Protein AF-A0A6G2V9E6-F1 (afdb_monomer_lite)

Foldseek 3Di:
DQFDDDPPDPDDRVVSNVVSVVVCVVVVVDDPPD

Radius of gyration: 10.42 Å; chains: 1; bounding box: 29×15×22 Å

Structure (mmCIF, N/CA/C/O backbone):
data_AF-A0A6G2V9E6-F1
#
_entry.id   AF-A0A6G2V9E6-F1
#
loop_
_atom_site.group_PDB
_atom_site.id
_atom_site.type_symbol
_atom_site.label_atom_id
_atom_site.label_alt_id
_atom_site.label_comp_id
_atom_site.label_asym_id
_atom_site.label_entity_id
_atom_site.label_seq_id
_atom_site.pdbx_PDB_ins_code
_atom_site.Cartn_x
_atom_site.Cartn_y
_atom_site.Cartn_z
_atom_site.occupancy
_atom_site.B_iso_or_equiv
_atom_site.auth_seq_id
_atom_site.auth_comp_id
_atom_site.auth_asym_id
_atom_site.auth_atom_id
_atom_site.pdbx_PDB_model_num
ATOM 1 N N . MET A 1 1 ? -3.252 4.914 -10.384 1.00 53.75 1 MET A N 1
ATOM 2 C CA . MET A 1 1 ? -3.142 5.222 -8.940 1.00 53.75 1 MET A CA 1
ATOM 3 C C . MET A 1 1 ? -2.603 3.985 -8.246 1.00 53.75 1 MET A C 1
ATOM 5 O O . MET A 1 1 ? -3.220 2.939 -8.391 1.00 53.75 1 MET A O 1
ATOM 9 N N . LEU A 1 2 ? -1.450 4.098 -7.577 1.00 63.81 2 LEU A N 1
AT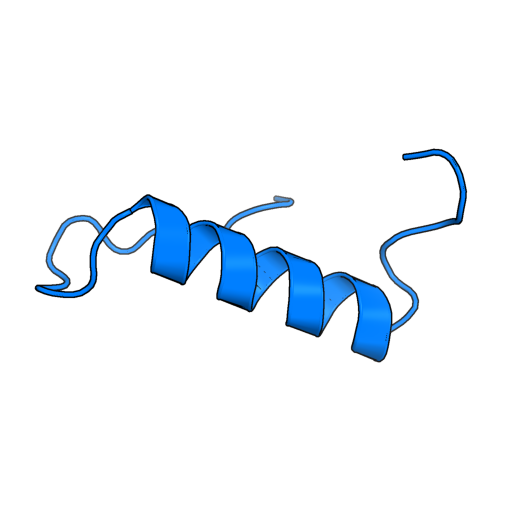OM 10 C CA . LEU A 1 2 ? -0.692 2.969 -7.006 1.00 63.81 2 LEU A CA 1
ATOM 11 C C . LEU A 1 2 ? -1.430 2.237 -5.870 1.00 63.81 2 LEU A C 1
ATOM 13 O O . LEU A 1 2 ? -1.196 1.054 -5.646 1.00 63.81 2 LEU A O 1
ATOM 17 N N . PHE A 1 3 ? -2.369 2.910 -5.199 1.00 73.81 3 PHE A N 1
ATOM 18 C CA . PHE A 1 3 ? -3.118 2.350 -4.077 1.00 73.81 3 PHE A CA 1
ATOM 19 C C . PHE A 1 3 ? -4.615 2.591 -4.264 1.00 73.81 3 PHE A C 1
ATO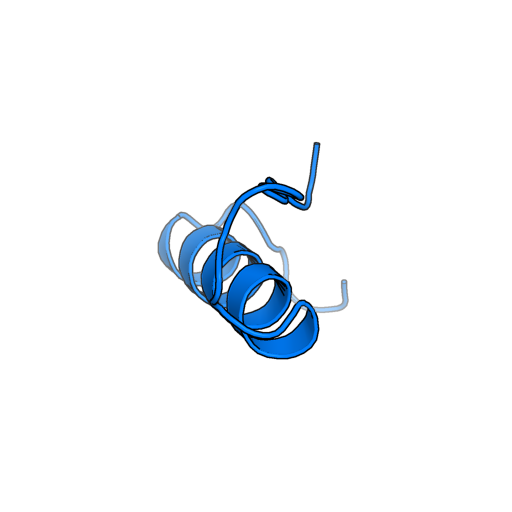M 21 O O . PHE A 1 3 ? -5.046 3.724 -4.485 1.00 73.81 3 PHE A O 1
ATOM 28 N N . ARG A 1 4 ? -5.414 1.524 -4.175 1.00 80.00 4 ARG A N 1
ATOM 29 C CA . ARG A 1 4 ? -6.861 1.611 -3.964 1.00 80.00 4 ARG A CA 1
ATOM 30 C C . ARG A 1 4 ? -7.121 1.391 -2.482 1.00 80.00 4 ARG A C 1
ATOM 32 O O . ARG A 1 4 ? -6.934 0.287 -1.986 1.00 80.00 4 ARG A O 1
ATOM 39 N N . VAL A 1 5 ? -7.532 2.455 -1.805 1.00 87.69 5 VAL A N 1
ATOM 40 C CA . VAL A 1 5 ? -7.905 2.430 -0.391 1.00 87.69 5 VAL A CA 1
ATOM 41 C C . VAL A 1 5 ? -9.411 2.607 -0.303 1.00 87.69 5 VAL A C 1
ATOM 43 O O . VAL A 1 5 ? -9.957 3.531 -0.907 1.00 87.69 5 VAL A O 1
ATOM 46 N N . ASP A 1 6 ? -10.065 1.727 0.442 1.00 90.50 6 ASP A N 1
ATOM 47 C CA . ASP A 1 6 ? -11.457 1.879 0.833 1.00 90.50 6 ASP A CA 1
ATOM 48 C C . ASP A 1 6 ? -11.514 2.377 2.288 1.00 90.50 6 ASP A C 1
ATOM 50 O O . ASP A 1 6 ? -11.206 1.621 3.216 1.00 90.50 6 ASP A O 1
ATOM 54 N N . PRO A 1 7 ? -11.888 3.649 2.514 1.00 87.75 7 PRO A N 1
ATOM 55 C CA . PRO A 1 7 ? -11.961 4.221 3.854 1.00 87.75 7 PRO A CA 1
ATOM 56 C C . PRO A 1 7 ? -13.142 3.676 4.667 1.00 87.75 7 PRO A C 1
ATOM 58 O O . PRO A 1 7 ? -13.193 3.899 5.873 1.00 87.75 7 PRO A O 1
ATOM 61 N N . THR A 1 8 ? -14.091 2.981 4.028 1.00 95.12 8 THR A N 1
ATOM 62 C CA . THR A 1 8 ? -15.210 2.322 4.718 1.00 95.12 8 THR A CA 1
ATOM 63 C C . THR A 1 8 ? -14.875 0.904 5.177 1.00 95.12 8 THR A C 1
ATOM 65 O O . THR A 1 8 ? -15.618 0.313 5.961 1.00 95.12 8 THR A O 1
ATOM 68 N N . SER A 1 9 ? -13.735 0.371 4.733 1.00 92.12 9 SER A N 1
ATOM 69 C CA . SER A 1 9 ? -13.284 -0.968 5.079 1.00 92.12 9 SER A CA 1
ATOM 70 C C . SER A 1 9 ? -12.846 -1.053 6.538 1.00 92.12 9 SER A C 1
ATOM 72 O O . SER A 1 9 ? -12.133 -0.191 7.048 1.00 92.12 9 SER A O 1
ATOM 74 N N . THR A 1 10 ? -13.186 -2.160 7.194 1.00 94.69 10 THR A N 1
ATOM 75 C CA . THR A 1 10 ? -12.655 -2.502 8.522 1.00 94.69 10 THR A CA 1
ATOM 76 C C . THR A 1 10 ? -11.220 -3.032 8.461 1.00 94.69 10 THR A C 1
ATOM 78 O O . THR A 1 10 ? -10.613 -3.290 9.500 1.00 94.69 10 THR A O 1
ATOM 81 N N . VAL A 1 11 ? -10.677 -3.247 7.258 1.00 94.75 11 VAL A N 1
ATOM 82 C CA . VAL A 1 11 ? -9.305 -3.714 7.057 1.00 94.75 11 VAL A CA 1
ATOM 83 C C . VAL A 1 11 ? -8.332 -2.573 7.374 1.00 94.75 11 VAL A C 1
ATOM 85 O O . VAL A 1 11 ? -8.488 -1.475 6.829 1.00 94.75 11 VAL A O 1
ATOM 88 N N . PRO A 1 12 ? -7.298 -2.808 8.203 1.00 95.12 12 PRO A N 1
ATOM 89 C CA . PRO A 1 12 ? -6.295 -1.795 8.502 1.00 95.12 12 PRO A CA 1
ATOM 90 C C . PRO A 1 12 ? -5.664 -1.219 7.232 1.00 95.12 12 PRO A C 1
ATOM 92 O O . PRO A 1 12 ? -5.327 -1.959 6.308 1.00 95.12 12 PRO A O 1
ATOM 95 N N . LEU A 1 13 ? -5.438 0.098 7.208 1.00 92.81 13 LEU A N 1
ATOM 96 C CA . LEU A 1 13 ? -4.885 0.806 6.046 1.00 92.81 13 LEU A CA 1
ATOM 97 C C . LEU A 1 13 ? -3.597 0.158 5.513 1.00 92.81 13 LEU A C 1
ATOM 99 O O . LEU A 1 13 ? -3.444 -0.014 4.306 1.00 92.81 13 LEU A O 1
ATOM 103 N N . GLY A 1 14 ? -2.690 -0.238 6.412 1.00 93.94 14 GLY A N 1
ATOM 104 C CA . GLY A 1 14 ? -1.440 -0.897 6.032 1.00 93.94 14 GLY A CA 1
ATOM 105 C C . GLY A 1 14 ? -1.661 -2.205 5.269 1.00 93.94 14 GLY A C 1
ATOM 106 O O . GLY A 1 14 ? -0.926 -2.494 4.328 1.00 93.94 14 GLY A O 1
ATOM 107 N N . ASP A 1 15 ? -2.708 -2.957 5.608 1.00 95.44 15 ASP A N 1
ATOM 108 C CA . ASP A 1 15 ? -3.019 -4.218 4.938 1.00 95.44 15 ASP A CA 1
ATOM 109 C C . ASP A 1 15 ? -3.648 -3.989 3.554 1.00 95.44 15 ASP A C 1
ATOM 111 O O . ASP A 1 15 ? -3.287 -4.662 2.587 1.00 95.44 15 ASP A O 1
ATOM 115 N N . GLN A 1 16 ? -4.484 -2.952 3.415 1.00 94.69 16 GLN A N 1
ATOM 116 C CA . GLN A 1 16 ? -5.012 -2.519 2.114 1.00 94.69 16 GLN A CA 1
ATOM 117 C C . GLN A 1 16 ? -3.888 -2.084 1.158 1.00 94.69 16 GLN A C 1
ATOM 119 O O . GLN A 1 16 ? -3.866 -2.467 -0.016 1.00 94.69 16 GLN A O 1
ATOM 124 N N . ILE A 1 17 ? -2.916 -1.322 1.670 1.00 93.38 17 ILE A N 1
ATOM 125 C CA . ILE A 1 17 ? -1.727 -0.901 0.919 1.00 93.38 17 ILE A CA 1
ATOM 126 C C . ILE A 1 17 ? -0.900 -2.124 0.522 1.00 93.38 17 ILE A C 1
ATOM 128 O O . ILE A 1 17 ? -0.580 -2.289 -0.655 1.00 93.38 17 ILE A O 1
ATOM 132 N N . ALA A 1 18 ? -0.606 -3.018 1.469 1.00 93.75 18 ALA A N 1
ATOM 133 C CA . ALA A 1 18 ? 0.170 -4.224 1.199 1.00 93.75 18 ALA A CA 1
ATOM 134 C C . ALA A 1 18 ? -0.506 -5.118 0.147 1.00 93.75 18 ALA A C 1
ATOM 136 O O . ALA A 1 18 ? 0.171 -5.681 -0.714 1.00 93.75 18 ALA A O 1
ATOM 137 N N . ALA A 1 19 ? -1.838 -5.219 0.162 1.00 93.38 19 ALA A N 1
ATOM 138 C CA . ALA A 1 19 ? -2.596 -5.930 -0.862 1.00 93.38 19 ALA A CA 1
ATOM 139 C C . ALA A 1 19 ? -2.453 -5.282 -2.250 1.00 93.38 19 ALA A C 1
ATOM 141 O O . ALA A 1 19 ? -2.237 -5.999 -3.230 1.00 93.38 19 ALA A O 1
ATOM 142 N N . CYS A 1 20 ? -2.511 -3.949 -2.340 1.00 92.12 20 CYS A N 1
ATOM 143 C CA . CYS A 1 20 ? -2.282 -3.226 -3.595 1.00 92.12 20 CYS A CA 1
ATOM 144 C C . CYS A 1 20 ? -0.868 -3.457 -4.142 1.00 92.12 20 CYS A C 1
ATOM 146 O O . CYS A 1 20 ? -0.727 -3.757 -5.325 1.00 92.12 20 CYS A O 1
ATOM 148 N N . VAL A 1 21 ? 0.161 -3.389 -3.290 1.00 91.44 21 VAL A N 1
ATOM 149 C CA . VAL A 1 21 ? 1.559 -3.629 -3.694 1.00 91.44 21 VAL A CA 1
ATOM 150 C C . VAL A 1 21 ? 1.749 -5.060 -4.182 1.00 91.44 21 VAL A C 1
ATOM 152 O O . VAL A 1 21 ? 2.271 -5.268 -5.272 1.00 91.44 21 VAL A O 1
ATOM 155 N N . ARG A 1 22 ? 1.277 -6.058 -3.422 1.00 93.06 22 ARG A N 1
ATOM 156 C CA . ARG A 1 22 ? 1.360 -7.472 -3.828 1.00 93.06 22 ARG A CA 1
ATOM 157 C C . ARG A 1 22 ? 0.718 -7.705 -5.192 1.00 93.06 22 ARG A C 1
ATOM 159 O O . ARG A 1 22 ? 1.286 -8.423 -6.010 1.00 93.06 22 ARG A O 1
ATOM 166 N N . ARG A 1 23 ? -0.433 -7.076 -5.454 1.00 92.31 23 ARG A N 1
ATOM 167 C CA . ARG A 1 23 ? -1.069 -7.118 -6.774 1.00 92.31 23 ARG A CA 1
ATOM 168 C C . ARG A 1 23 ? -0.194 -6.455 -7.837 1.00 92.31 23 ARG A C 1
ATOM 170 O O . ARG A 1 23 ? 0.034 -7.070 -8.864 1.00 92.31 23 ARG A O 1
ATOM 177 N N . ALA A 1 24 ? 0.311 -5.246 -7.599 1.00 91.38 24 ALA A N 1
ATOM 178 C CA . ALA A 1 24 ? 1.141 -4.532 -8.570 1.00 91.38 24 ALA A CA 1
ATOM 179 C C . ALA A 1 24 ? 2.412 -5.313 -8.947 1.00 91.38 24 ALA A C 1
ATOM 181 O O . ALA A 1 24 ? 2.787 -5.337 -10.116 1.00 91.38 24 ALA A O 1
ATOM 182 N N . VAL A 1 25 ? 3.031 -5.999 -7.984 1.00 91.25 25 VAL A N 1
ATOM 183 C CA . VAL A 1 25 ? 4.165 -6.903 -8.230 1.00 91.25 25 VAL A CA 1
ATOM 184 C C . VAL A 1 25 ? 3.734 -8.108 -9.069 1.00 91.25 25 VAL A C 1
ATOM 186 O O . VAL A 1 25 ? 4.399 -8.436 -10.046 1.00 91.25 25 VAL A O 1
ATOM 189 N N . ALA A 1 26 ? 2.614 -8.751 -8.726 1.00 93.00 26 ALA A N 1
ATOM 190 C CA . ALA A 1 26 ? 2.107 -9.911 -9.464 1.00 93.00 26 ALA A CA 1
ATOM 191 C C . ALA A 1 26 ? 1.697 -9.575 -10.912 1.00 93.00 26 ALA A C 1
ATOM 193 O O . ALA A 1 26 ? 1.917 -10.382 -11.810 1.00 93.00 26 ALA A O 1
ATOM 194 N N . ASP A 1 27 ? 1.143 -8.382 -11.140 1.00 92.06 27 ASP A N 1
ATOM 195 C CA . ASP A 1 27 ? 0.793 -7.852 -12.464 1.00 92.06 27 ASP A CA 1
ATOM 196 C C . ASP A 1 27 ? 2.016 -7.314 -13.242 1.00 92.06 27 ASP A C 1
ATOM 198 O O . ASP A 1 27 ? 1.882 -6.908 -14.395 1.00 92.06 27 ASP A O 1
ATOM 202 N N . GLY A 1 28 ? 3.209 -7.269 -12.634 1.00 90.94 28 GLY A N 1
ATOM 203 C CA . GLY A 1 28 ? 4.409 -6.681 -13.247 1.00 90.94 28 GLY A CA 1
ATOM 204 C C . GLY A 1 28 ? 4.336 -5.159 -13.431 1.00 90.94 28 GLY A C 1
ATOM 205 O O . GLY A 1 28 ? 5.149 -4.578 -14.143 1.00 90.94 28 GLY A O 1
ATOM 206 N N . ALA A 1 29 ? 3.367 -4.506 -12.789 1.00 89.75 29 ALA A N 1
ATOM 207 C CA . ALA A 1 29 ? 3.171 -3.061 -12.827 1.00 89.75 29 ALA A CA 1
ATOM 208 C C . ALA A 1 29 ? 4.097 -2.302 -11.859 1.00 89.75 29 ALA A C 1
ATOM 210 O O . ALA A 1 29 ? 4.198 -1.081 -11.955 1.00 89.75 29 ALA A O 1
ATOM 211 N N . ALA A 1 30 ? 4.750 -3.010 -10.930 1.00 87.94 30 ALA A N 1
ATOM 212 C CA . ALA A 1 30 ? 5.780 -2.475 -10.043 1.00 87.94 30 ALA A CA 1
ATOM 213 C C . ALA A 1 30 ? 7.174 -2.924 -10.530 1.00 87.94 30 ALA A C 1
ATOM 215 O O . ALA A 1 30 ? 7.528 -4.094 -10.344 1.00 87.94 30 ALA A O 1
ATOM 216 N N . PRO A 1 31 ? 7.954 -2.044 -11.185 1.00 85.00 31 PRO A N 1
ATOM 217 C CA . PRO A 1 31 ? 9.308 -2.370 -11.604 1.00 85.00 31 PRO A CA 1
ATOM 218 C C . PRO A 1 31 ? 10.248 -2.470 -10.391 1.00 85.00 31 PRO A C 1
ATOM 220 O O . PRO A 1 31 ? 10.031 -1.816 -9.372 1.00 85.00 31 PRO A O 1
ATOM 223 N N . PRO A 1 32 ? 11.317 -3.276 -10.480 1.00 85.00 32 PRO A N 1
ATOM 224 C CA . PRO A 1 32 ? 12.310 -3.356 -9.419 1.00 85.00 32 PRO A CA 1
ATOM 225 C C . PRO A 1 32 ? 12.989 -1.998 -9.198 1.00 85.00 32 PRO A C 1
ATOM 227 O O . PRO A 1 32 ? 13.452 -1.372 -10.151 1.00 85.00 32 PRO A O 1
ATOM 230 N N . GLY A 1 33 ? 13.098 -1.589 -7.933 1.00 83.19 33 GLY A N 1
ATOM 231 C CA . GLY A 1 33 ? 13.724 -0.323 -7.535 1.00 83.19 33 GLY A CA 1
ATOM 232 C C . GLY A 1 33 ? 12.748 0.828 -7.277 1.00 83.19 33 GLY A C 1
ATOM 233 O O . GLY A 1 33 ? 13.209 1.894 -6.878 1.00 83.19 33 GLY A O 1
ATOM 234 N N . GLU A 1 34 ? 11.446 0.602 -7.466 1.00 66.62 34 GLU A N 1
ATOM 235 C CA . GLU A 1 34 ? 10.351 1.470 -7.004 1.00 66.62 34 GLU A CA 1
ATOM 236 C C . GLU A 1 34 ? 9.784 0.995 -5.653 1.00 66.62 34 GLU A C 1
ATOM 238 O O . GLU A 1 34 ? 9.724 -0.241 -5.432 1.00 66.62 34 GLU A O 1
#

pLDDT: mean 87.99, std 9.6, range [53.75, 95.44]

Sequence (34 aa):
MLFRVDPTSTVPLGDQIAACVRRAVADGAAPPGE

Secondary structure (DSSP, 8-state):
------TT-SS-HHHHHHHHHHHHHHTT-S-TT-

=== Feature glossary ===
The record interleaves many kinds of information about one protein. Here is each kind framed as the question it answers.

Q: What are the backbone torsion angles?
A: φ (phi) and ψ (psi) are the two rotatable backbone dihedrals per residue: φ is the C(i-1)–N–Cα–C torsion, ψ is the N–Cα–C–N(i+1) torsion, both in degrees on (−18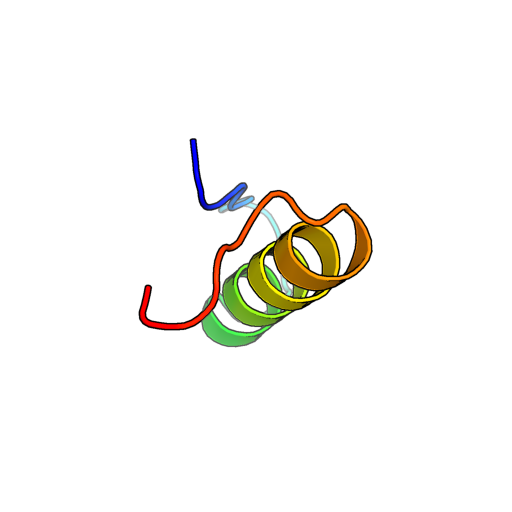0°, 180°]. α-helical residues cluster near (−60°, −45°); β-strand residues near (−120°, +130°). A Ramachandran plot is simply a scatter of (φ, ψ) for every residue.

Q: What is the amino-acid chain?
A: This is the polypeptide sequence — one letter per residue, N-terminus first. Length ranges from a few dozen residues for small domains to over a thousand for large multi-domain proteins.

Q: How mobile is each atom in the crystal?
A: For experimental (PDB) structures, the B-factor (temperature factor) quantifies the positional spread of each atom in the crystal — a combinati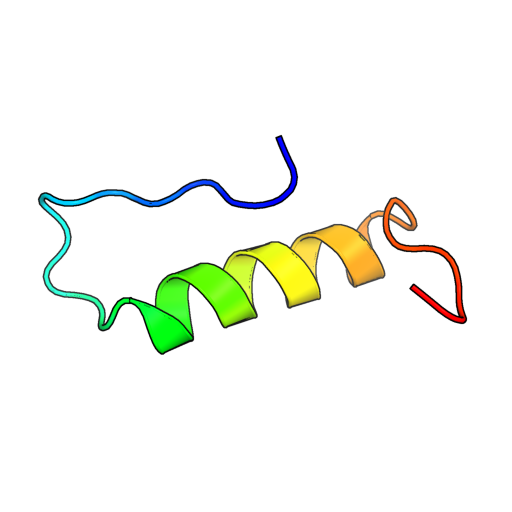on of thermal vibration and static disorder — in units of Å². High B-factors mark flexible loops or poorly resolved regions; low B-factors mark the rigid, well-ordered core.

Q: Are the domains correctly placed relative to each other?
A: Predicted Aligned Error (PAE) is an AlphaFold confidence matrix: entry (i, j) is the expected error in the position of residue j, in ångströms, when the prediction 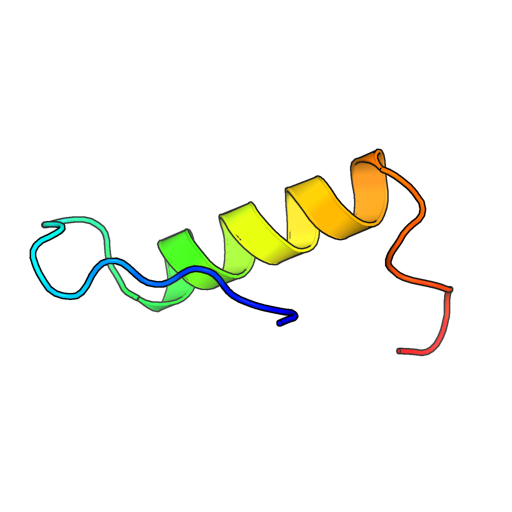is superimposed on the true structure at residue i. Low PAE within a block of residues means that block is internally rigid and well-predicted; high PAE between two blocks means their relative placement is uncertain even if each block individually is confident.

Q: How confident is the AlphaFold model at each residue?
A: pLDDT is the predicted lDDT-Cα score: AlphaFold's confidence that the local environment of each residue (all inter-atomic distances within 15 Å) is correctly placed. It is a per-residue number between 0 and 100, with higher meaning more reliable.

Q: What family and function is it annotated with?
A: Functional annotations link the protein to curated databases. InterPro entries identify conserved domains and families by matching the sequence against member-database signatures (Pfam, PROSITE, CDD, …). Gene Ontology (GO) terms describe molecular function, biological process, and cellular component in a controlled vocabulary. CATH places the structure in a hierarchical fold classification (Class/Architecture/Topology/Homologous-superfamily). The organism is the source species.

Q: How big and how compact is the whole molecule?
A: Three whole-structure scalars: the radius of gyration (RMS distance of Cα from centroid, in Å), the count of Cα–Cα contacts (pairs closer than 8 Å and separated by more than four residues in sequence — i.e. tertiary, not local, contacts), and the bounding-box dimensions. Together they distinguish compact globular folds from extended fibres or disordered chains.

Q: What known structures does this most resemble?
A: The Foldseek neighbor list gives the closest experimentally determined structures in the PDB, ranked by structural alignment. TM-score near 1 means near-identical fold; near 0.3 means only rough topology match. This is how one finds what a novel AlphaFold prediction most resembles in the solved-structure universe.

Q: Which residues are buried vs exposed?
A: SASA measures how much of the protein is reachable by solvent. It is computed by rolling a water-sized probe over the atomic surface and summing the exposed area (Å²). Per-residue SASA distinguishes core (buried, low SASA) from surface (exposed, high SASA) residues; total SASA is a whole-molecule size measure.

Q: Which residues are in helices, strands, or loops?
A: Eight-state secondary structure (DSSP): H is the canonical α-helix, G the tighter 3₁₀-helix, I the wider π-helix; E/B are β-structure, T and S are turns and bends, and '-' is everything else. DSSP derives these from the pattern of main-chain N–H···O=C hydrogen bonds, not from the sequence.

Q: Where is each backbone atom in 3D?
A: Structure coordinates are given as an mmCIF _atom_site loop: one row per atom with element, residue name, chain id, sequence number, and x/y/z position in Å. Only the four main-chain atoms per residue are included here; side chains are omitted to keep the record compact.

Q: What if only a Cα trace is available?
A: Three-state secondary structure (P-SEA) collapses the eight DSSP classes into helix (a), strand (b), and coil (c). P-SEA assigns these from Cα geometry alone — distances and angles — without requiring backbone oxygens, so it works on any Cα trace.

Q: What do the rendered images show?
A: The six renders are orthographic views along the three Cartesian axes in both directions. Representation (cartoon, sticks, or surface) and color scheme (sequence-rainbow or by-chain) vary across proteins so the training set covers all the common visualization conventions.

Q: What does the local fold look like, residue by residue?
A: Foldseek's 3Di representation compresses backbone geometry into a per-residue letter drawn from a learned twenty-state alphabet. It captures the tertiary interaction pattern around each residue — which residues are packed against it in space, regardless of where they are in sequence.

Q: What do the diagnostic plots show?
A: The contact map is a binary N×N matrix image: p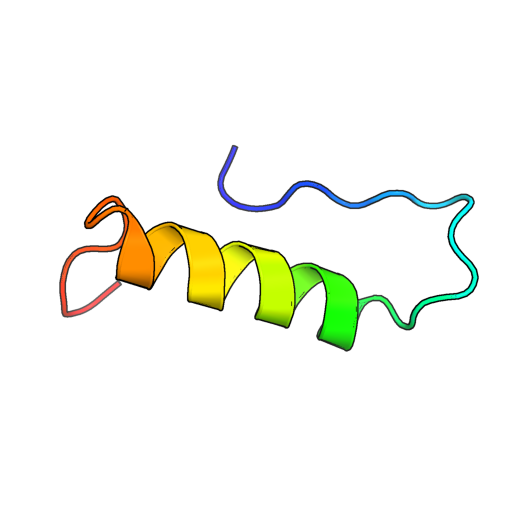ixel (i, j) is dark where Cα_i and Cα_j are within 8 Å and |i−j|>4. Because the |i−j|>4 filter removes local helical contacts, off-diagonal stripes parallel to the main diagonal indicate parallel β-sheets; stripes perpendicular to it indicate antiparallel β-sheets. The Ramachandran plot scatters every residue's (φ, ψ) pair against the sterically allowed regions. The PAE heatmap renders the predicted-aligned-error matrix.